Protein AF-A0A846JC30-F1 (afdb_monomer_lite)

pLDDT: mean 70.72, std 16.45, range [36.47, 93.38]

Structure (mmCIF, N/CA/C/O backbone):
data_AF-A0A846JC30-F1
#
_entry.id   AF-A0A846JC30-F1
#
loop_
_atom_site.group_PDB
_atom_site.id
_atom_site.type_symbol
_atom_site.label_atom_id
_atom_site.label_alt_id
_atom_site.label_comp_id
_atom_site.label_asym_id
_atom_site.label_entity_id
_atom_site.label_seq_id
_atom_site.pdbx_PDB_ins_code
_atom_site.Cartn_x
_atom_site.Cartn_y
_atom_site.Cartn_z
_atom_site.occupancy
_atom_site.B_iso_or_equiv
_atom_site.auth_seq_id
_atom_site.auth_comp_id
_atom_site.auth_asym_id
_atom_site.auth_atom_id
_atom_site.pdbx_PDB_model_num
ATOM 1 N N . MET A 1 1 ? 14.086 -41.849 -25.564 1.00 36.47 1 MET A N 1
ATOM 2 C CA . MET A 1 1 ? 13.083 -41.004 -24.876 1.00 36.47 1 MET A CA 1
ATOM 3 C C . MET A 1 1 ? 13.774 -40.296 -23.717 1.00 36.47 1 MET A C 1
ATOM 5 O O . MET A 1 1 ? 14.224 -40.998 -22.817 1.00 36.47 1 MET A O 1
ATOM 9 N N . PRO A 1 2 ? 13.951 -38.965 -23.723 1.00 36.56 2 PRO A N 1
ATOM 10 C CA . PRO A 1 2 ? 14.552 -38.287 -22.582 1.00 36.56 2 PRO A CA 1
ATOM 11 C C . PRO A 1 2 ? 13.514 -38.154 -21.461 1.00 36.56 2 PRO A C 1
ATOM 13 O O . PRO A 1 2 ? 12.388 -37.717 -21.689 1.00 36.56 2 PRO A O 1
ATOM 16 N N . LYS A 1 3 ? 13.900 -38.568 -20.249 1.00 39.81 3 LYS A N 1
ATOM 17 C CA . LYS A 1 3 ? 13.125 -38.412 -19.012 1.00 39.81 3 LYS A CA 1
ATOM 18 C C . LYS A 1 3 ? 12.831 -36.929 -18.775 1.00 39.81 3 LYS A C 1
ATOM 20 O O . LYS A 1 3 ? 13.759 -36.128 -18.687 1.00 39.81 3 LYS A O 1
ATOM 25 N N . ALA A 1 4 ? 11.554 -36.583 -18.623 1.00 38.28 4 ALA A N 1
ATOM 26 C CA . ALA A 1 4 ? 11.142 -35.257 -18.189 1.00 38.28 4 ALA A CA 1
ATOM 27 C C . ALA A 1 4 ? 11.713 -34.976 -16.789 1.00 38.28 4 ALA A C 1
ATOM 29 O O . ALA A 1 4 ? 11.304 -35.587 -15.799 1.00 38.28 4 ALA A O 1
ATOM 30 N N . LEU A 1 5 ? 12.670 -34.051 -16.713 1.00 39.88 5 LEU A N 1
ATOM 31 C CA . LEU A 1 5 ? 13.054 -33.387 -15.473 1.00 39.88 5 LEU A CA 1
ATOM 32 C C . LEU A 1 5 ? 11.813 -32.652 -14.959 1.00 39.88 5 LEU A C 1
ATOM 34 O O . LEU A 1 5 ? 11.469 -31.582 -15.457 1.00 39.88 5 LEU A O 1
ATOM 38 N N . ARG A 1 6 ? 11.123 -33.231 -13.969 1.00 42.31 6 ARG A N 1
ATOM 39 C CA . ARG A 1 6 ? 10.161 -32.491 -13.148 1.00 42.31 6 ARG A CA 1
ATOM 40 C C . ARG A 1 6 ? 10.945 -31.403 -12.416 1.00 42.31 6 ARG A C 1
ATOM 42 O O . ARG A 1 6 ? 11.477 -31.635 -11.334 1.00 42.31 6 ARG A O 1
ATOM 49 N N . LYS A 1 7 ? 11.046 -30.222 -13.029 1.00 41.22 7 LYS A N 1
ATOM 50 C CA . LYS A 1 7 ? 11.390 -28.993 -12.319 1.00 41.22 7 LYS A CA 1
ATOM 51 C C . LYS A 1 7 ? 10.302 -28.795 -11.271 1.00 41.22 7 LYS A C 1
ATOM 53 O O . LYS A 1 7 ? 9.182 -28.409 -11.590 1.00 41.22 7 LYS A O 1
ATOM 58 N N . ASN A 1 8 ? 10.627 -29.096 -10.019 1.00 45.69 8 ASN A N 1
ATOM 59 C CA . ASN A 1 8 ? 9.871 -28.617 -8.872 1.00 45.69 8 ASN A CA 1
ATOM 60 C C . ASN A 1 8 ? 10.070 -27.095 -8.790 1.00 45.69 8 ASN A C 1
ATOM 62 O O . ASN A 1 8 ? 10.823 -26.597 -7.957 1.00 45.69 8 ASN A O 1
ATOM 66 N N . ASN A 1 9 ? 9.424 -26.353 -9.690 1.00 44.25 9 ASN A N 1
ATOM 67 C CA . ASN A 1 9 ? 9.330 -24.904 -9.618 1.00 44.25 9 ASN A CA 1
ATOM 68 C C . ASN A 1 9 ? 8.340 -24.564 -8.502 1.00 44.25 9 ASN A C 1
ATOM 70 O O . ASN A 1 9 ? 7.162 -24.312 -8.738 1.00 44.25 9 ASN A O 1
ATOM 74 N N . LYS A 1 10 ? 8.826 -24.563 -7.258 1.00 46.00 10 LYS A N 1
ATOM 75 C CA . LYS A 1 10 ? 8.087 -24.030 -6.103 1.00 46.00 10 LYS A CA 1
ATOM 76 C C . LYS A 1 10 ? 7.571 -22.606 -6.405 1.00 46.00 10 LYS A C 1
ATOM 78 O O . LYS A 1 10 ? 6.431 -22.291 -6.106 1.00 46.00 10 LYS A O 1
ATOM 83 N N . LYS A 1 11 ? 8.363 -21.842 -7.172 1.00 46.59 11 LYS A N 1
ATOM 84 C CA . LYS A 1 11 ? 8.046 -20.510 -7.713 1.00 46.59 11 LYS A CA 1
ATOM 85 C C . LYS A 1 11 ? 6.809 -20.436 -8.625 1.00 46.59 11 LYS A C 1
ATOM 87 O O . LYS A 1 11 ? 6.194 -19.385 -8.661 1.00 46.59 11 LYS A O 1
ATOM 92 N N . GLU A 1 12 ? 6.452 -21.503 -9.348 1.00 43.31 12 GLU A N 1
ATOM 93 C CA . GLU A 1 12 ? 5.244 -21.535 -10.200 1.00 43.31 12 GLU A CA 1
ATOM 94 C C . GLU A 1 12 ? 3.994 -21.976 -9.426 1.00 43.31 12 GLU A C 1
ATOM 96 O O . GLU A 1 12 ? 2.886 -21.576 -9.764 1.00 43.31 12 GLU A O 1
ATOM 101 N N . ARG A 1 13 ? 4.145 -22.797 -8.375 1.00 41.66 13 ARG A N 1
ATOM 102 C CA . ARG A 1 13 ? 3.002 -23.256 -7.563 1.00 41.66 13 ARG A CA 1
ATOM 103 C C . ARG A 1 13 ? 2.454 -22.186 -6.625 1.00 41.66 13 ARG A C 1
ATOM 105 O O . ARG A 1 13 ? 1.264 -22.220 -6.336 1.00 41.66 13 ARG A O 1
ATOM 112 N N . ASP A 1 14 ? 3.289 -21.242 -6.208 1.00 45.38 14 ASP A N 1
ATOM 113 C CA . ASP A 1 14 ? 2.871 -20.131 -5.347 1.00 45.38 14 ASP A CA 1
ATOM 114 C C . ASP A 1 14 ? 2.207 -18.983 -6.144 1.00 45.38 14 ASP A C 1
ATOM 116 O O . ASP A 1 14 ? 1.756 -18.002 -5.551 1.00 45.38 14 ASP A O 1
ATOM 120 N N . GLU A 1 15 ? 2.111 -19.092 -7.482 1.00 48.56 15 GLU A N 1
ATOM 121 C CA . GLU A 1 15 ? 1.666 -17.993 -8.352 1.00 48.56 15 GLU A CA 1
ATOM 122 C C . GLU A 1 15 ? 0.202 -17.592 -8.198 1.00 48.56 15 GLU A C 1
ATOM 124 O O . GLU A 1 15 ? -0.120 -16.436 -8.463 1.00 48.56 15 GLU A O 1
ATOM 129 N N . VAL A 1 16 ? -0.695 -18.485 -7.795 1.00 55.47 16 VAL A N 1
ATOM 130 C CA . VAL A 1 16 ? -2.104 -18.139 -7.582 1.00 55.47 16 VAL A CA 1
ATOM 131 C C . VAL A 1 16 ? -2.718 -19.166 -6.639 1.00 55.47 16 VAL A C 1
ATOM 133 O O . VAL A 1 16 ? -3.217 -20.202 -7.072 1.00 55.47 16 VAL A O 1
ATOM 136 N N . SER A 1 17 ? -2.736 -18.888 -5.342 1.00 54.44 17 SER A N 1
ATOM 137 C CA . SER A 1 17 ? -3.697 -19.542 -4.459 1.00 54.44 17 SER A CA 1
ATOM 138 C C . SER A 1 17 ? -4.440 -18.483 -3.656 1.00 54.44 17 SER A C 1
ATOM 140 O O . SER A 1 17 ? -3.909 -17.417 -3.331 1.00 54.44 17 SER A O 1
ATOM 142 N N . THR A 1 18 ? -5.699 -18.769 -3.333 1.00 55.00 18 THR A N 1
ATOM 143 C CA . THR A 1 18 ? -6.460 -18.036 -2.312 1.00 55.00 18 THR A CA 1
ATOM 144 C C . THR A 1 18 ? -5.685 -17.959 -0.999 1.00 55.00 18 THR A C 1
ATOM 146 O O . THR A 1 18 ? -5.852 -17.000 -0.259 1.00 55.00 18 THR A O 1
ATOM 149 N N . GLU A 1 19 ? -4.798 -18.924 -0.750 1.00 56.91 19 GLU A N 1
ATOM 150 C CA . GLU A 1 19 ? -3.847 -18.953 0.357 1.00 56.91 19 GLU A CA 1
ATOM 151 C C . GLU A 1 19 ? -2.795 -17.844 0.244 1.00 56.91 19 GLU A C 1
ATOM 153 O O . GLU A 1 19 ? -2.610 -17.128 1.212 1.00 56.91 19 GLU A O 1
ATOM 158 N N . SER A 1 20 ? -2.179 -17.601 -0.919 1.00 55.53 20 SER A N 1
ATOM 159 C CA . SER A 1 20 ? -1.243 -16.478 -1.115 1.00 55.53 20 SER A CA 1
ATOM 160 C C . SER A 1 20 ? -1.932 -15.120 -0.926 1.00 55.53 20 SER A C 1
ATOM 162 O O . SER A 1 20 ? -1.384 -14.221 -0.291 1.00 55.53 20 SER A O 1
ATOM 164 N N . VAL A 1 21 ? -3.169 -14.972 -1.420 1.00 56.78 21 VAL A N 1
ATOM 165 C CA . VAL A 1 21 ? -3.980 -13.758 -1.206 1.00 56.78 21 VAL A CA 1
ATOM 166 C C . VAL A 1 21 ? -4.359 -13.607 0.270 1.00 56.78 21 VAL A C 1
ATOM 168 O O . VAL A 1 21 ? -4.212 -12.524 0.827 1.00 56.78 21 VAL A O 1
ATOM 171 N N . ALA A 1 22 ? -4.794 -14.682 0.931 1.00 56.91 22 ALA A N 1
ATOM 172 C CA . ALA A 1 22 ? -5.118 -14.673 2.355 1.00 56.91 22 ALA A CA 1
ATOM 173 C C . ALA A 1 22 ? -3.880 -14.378 3.213 1.00 56.91 22 ALA A C 1
ATOM 175 O O . ALA A 1 22 ? -3.946 -13.531 4.096 1.00 56.91 22 ALA A O 1
ATOM 176 N N . ILE A 1 23 ? -2.734 -14.988 2.901 1.00 57.72 23 ILE A N 1
ATOM 177 C CA . ILE A 1 23 ? -1.445 -14.751 3.554 1.00 57.72 23 ILE A CA 1
ATOM 178 C C . ILE A 1 23 ? -1.082 -13.270 3.458 1.00 57.72 23 ILE A C 1
ATOM 180 O O . ILE A 1 23 ? -0.765 -12.675 4.478 1.00 57.72 23 ILE A O 1
ATOM 184 N N . LEU A 1 24 ? -1.226 -12.630 2.298 1.00 56.06 24 LEU A N 1
ATOM 185 C CA . LEU A 1 24 ? -0.994 -11.188 2.152 1.00 56.06 24 LEU A CA 1
ATOM 186 C C . LEU A 1 24 ? -1.965 -10.316 2.951 1.00 56.06 24 LEU A C 1
ATOM 188 O O . LEU A 1 24 ? -1.547 -9.329 3.551 1.00 56.06 24 LEU A O 1
ATOM 192 N N . VAL A 1 25 ? -3.246 -10.692 2.985 1.00 53.47 25 VAL A N 1
ATOM 193 C CA . VAL A 1 25 ? -4.273 -10.023 3.801 1.00 53.47 25 VAL A CA 1
ATOM 194 C C . VAL A 1 25 ? -4.038 -10.253 5.306 1.00 53.47 25 VAL A C 1
ATOM 196 O O . VAL A 1 25 ? -4.516 -9.467 6.117 1.00 53.47 25 VAL A O 1
ATOM 199 N N . THR A 1 26 ? -3.269 -11.281 5.694 1.00 55.22 26 THR A N 1
ATOM 200 C CA . THR A 1 26 ? -2.916 -11.607 7.098 1.00 55.22 26 THR A CA 1
ATOM 201 C C . THR A 1 26 ? -1.482 -11.249 7.526 1.00 55.22 26 THR A C 1
ATOM 203 O O . THR A 1 26 ? -1.228 -11.118 8.719 1.00 55.22 26 THR A O 1
ATOM 206 N N . LEU A 1 27 ? -0.567 -10.976 6.587 1.00 53.88 27 LEU A N 1
ATOM 207 C CA . LEU A 1 27 ? 0.758 -10.381 6.815 1.00 53.88 27 LEU A CA 1
ATOM 208 C C . LEU A 1 27 ? 0.826 -8.838 6.912 1.00 53.88 27 LEU A C 1
ATOM 210 O O . LEU A 1 27 ? 1.923 -8.322 7.120 1.00 53.88 27 LEU A O 1
ATOM 214 N N . PRO A 1 28 ? -0.252 -8.043 6.804 1.00 52.00 28 PRO A N 1
ATOM 215 C CA . PRO A 1 28 ? -0.195 -6.659 6.363 1.00 52.00 28 PRO A CA 1
ATOM 216 C C . PRO A 1 28 ? 0.249 -5.690 7.464 1.00 52.00 28 PRO A C 1
ATOM 218 O O . PRO A 1 28 ? -0.035 -4.512 7.370 1.00 52.00 28 PRO A O 1
ATOM 221 N N . ASN A 1 29 ? 0.924 -6.119 8.520 1.00 50.25 29 ASN A N 1
ATOM 222 C CA . ASN A 1 29 ? 1.294 -5.214 9.609 1.00 50.25 29 ASN A CA 1
ATOM 223 C C . ASN A 1 29 ? 2.798 -4.991 9.728 1.00 50.25 29 ASN A C 1
ATOM 225 O O . ASN A 1 29 ? 3.239 -4.319 10.659 1.00 50.25 29 ASN A O 1
ATOM 229 N N . THR A 1 30 ? 3.599 -5.521 8.798 1.00 56.69 30 THR A N 1
ATOM 230 C CA . THR A 1 30 ? 5.059 -5.435 8.891 1.00 56.69 30 THR A CA 1
ATOM 231 C C . THR A 1 30 ? 5.697 -4.840 7.643 1.00 56.69 30 THR A C 1
ATOM 233 O O . THR A 1 30 ? 5.265 -5.068 6.512 1.00 56.69 30 THR A O 1
ATOM 236 N N . ILE A 1 31 ? 6.799 -4.121 7.872 1.00 60.31 31 ILE A N 1
ATOM 237 C CA . ILE A 1 31 ? 7.756 -3.662 6.852 1.00 60.31 31 ILE A CA 1
ATOM 23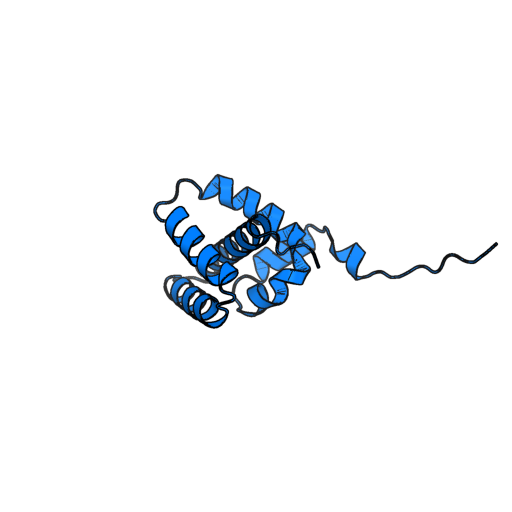8 C C . ILE A 1 31 ? 8.182 -4.810 5.922 1.00 60.31 31 ILE A C 1
ATOM 240 O O . ILE A 1 31 ? 8.460 -4.594 4.741 1.00 60.31 31 ILE A O 1
ATOM 244 N N . ASP A 1 32 ? 8.185 -6.044 6.423 1.00 62.53 32 ASP A N 1
ATOM 245 C CA . ASP A 1 32 ? 8.535 -7.223 5.636 1.00 62.53 32 ASP A CA 1
ATOM 246 C C . ASP A 1 32 ? 7.534 -7.505 4.507 1.00 62.53 32 ASP A C 1
ATOM 248 O O . ASP A 1 32 ? 7.912 -8.088 3.495 1.00 62.53 32 ASP A O 1
ATOM 252 N N . SER A 1 33 ? 6.294 -7.018 4.605 1.00 63.22 33 SER A N 1
ATOM 253 C CA . SER A 1 33 ? 5.302 -7.080 3.517 1.00 63.22 33 SER A CA 1
ATOM 254 C C . SER A 1 33 ? 5.705 -6.214 2.322 1.00 63.22 33 SER A C 1
ATOM 256 O O . SER A 1 33 ? 5.574 -6.637 1.174 1.00 63.22 33 SER A O 1
ATOM 258 N N . ILE A 1 34 ? 6.250 -5.022 2.598 1.00 63.44 34 ILE A N 1
ATOM 259 C CA . ILE A 1 34 ? 6.797 -4.111 1.583 1.00 63.44 34 ILE A CA 1
ATOM 260 C C . ILE A 1 34 ? 8.067 -4.711 0.981 1.00 63.44 34 ILE A C 1
ATOM 262 O O . ILE A 1 34 ? 8.254 -4.684 -0.230 1.00 63.44 34 ILE A O 1
ATOM 266 N N . ARG A 1 35 ? 8.932 -5.316 1.801 1.00 65.12 35 ARG A N 1
ATOM 267 C CA . ARG A 1 35 ? 10.151 -5.978 1.307 1.00 65.12 35 ARG A CA 1
ATOM 268 C C . ARG A 1 35 ? 9.847 -7.200 0.439 1.00 65.12 35 ARG A C 1
ATOM 270 O O . ARG A 1 35 ? 10.506 -7.404 -0.573 1.00 65.12 35 ARG A O 1
ATOM 277 N N . ASN A 1 36 ? 8.833 -7.986 0.801 1.00 64.38 36 ASN A N 1
ATOM 278 C CA . ASN A 1 36 ? 8.383 -9.159 0.044 1.00 64.38 36 ASN A CA 1
ATOM 279 C C . ASN A 1 36 ? 7.448 -8.814 -1.123 1.00 64.38 36 ASN A C 1
ATOM 281 O O . ASN A 1 36 ? 6.920 -9.719 -1.778 1.00 64.38 36 ASN A O 1
ATOM 285 N N . PHE A 1 37 ? 7.252 -7.525 -1.404 1.00 63.34 37 PHE A N 1
ATOM 286 C CA . PHE A 1 37 ? 6.432 -7.043 -2.502 1.00 63.34 37 PHE A CA 1
ATOM 287 C C . PHE A 1 37 ? 6.746 -7.700 -3.868 1.00 63.34 37 PHE A C 1
ATOM 289 O O . PHE A 1 37 ? 5.810 -8.173 -4.522 1.00 63.34 37 PHE A O 1
ATOM 296 N N . PRO A 1 38 ? 8.026 -7.848 -4.278 1.00 60.91 38 PRO A N 1
ATOM 297 C CA . PRO A 1 38 ? 8.379 -8.455 -5.564 1.00 60.91 38 PRO A CA 1
ATOM 298 C C . PRO A 1 38 ? 7.922 -9.911 -5.707 1.00 60.91 38 PRO A C 1
ATOM 300 O O . PRO A 1 38 ? 7.627 -10.368 -6.806 1.00 60.91 38 PRO A O 1
ATOM 303 N N . ASN A 1 39 ? 7.823 -10.643 -4.596 1.00 63.44 39 ASN A N 1
ATOM 304 C CA . ASN A 1 39 ? 7.477 -12.062 -4.618 1.00 63.44 39 ASN A CA 1
ATOM 305 C C . ASN A 1 39 ? 5.977 -12.312 -4.843 1.00 63.44 39 ASN A C 1
ATOM 307 O O . ASN A 1 39 ? 5.605 -13.445 -5.121 1.00 63.44 39 ASN A O 1
ATOM 311 N N . ASN A 1 40 ? 5.117 -11.287 -4.735 1.00 64.31 40 ASN A N 1
ATOM 312 C CA . ASN A 1 40 ? 3.660 -11.470 -4.761 1.00 64.31 40 ASN A CA 1
ATOM 313 C C . ASN A 1 40 ? 2.902 -10.503 -5.694 1.00 64.31 40 ASN A C 1
ATOM 315 O O . ASN A 1 40 ? 1.710 -10.246 -5.512 1.00 64.31 40 ASN A O 1
ATOM 319 N N . ILE A 1 41 ? 3.576 -9.983 -6.721 1.00 63.59 41 ILE A N 1
ATOM 320 C CA . ILE A 1 41 ? 3.066 -8.965 -7.660 1.00 63.59 41 ILE A CA 1
ATOM 321 C C . ILE A 1 41 ? 1.662 -9.293 -8.206 1.00 63.59 41 ILE A C 1
ATOM 323 O O . ILE A 1 41 ? 0.798 -8.420 -8.233 1.00 63.59 41 ILE A O 1
ATOM 327 N N . LYS A 1 42 ? 1.397 -10.551 -8.594 1.00 64.44 42 LYS A N 1
ATOM 328 C CA . LYS A 1 42 ? 0.088 -10.978 -9.131 1.00 64.44 42 LYS A CA 1
ATOM 329 C C . LYS A 1 42 ? -1.047 -10.837 -8.107 1.00 64.44 42 LYS A C 1
ATOM 331 O O . LYS A 1 42 ? -2.116 -10.338 -8.446 1.00 64.44 42 LYS A O 1
ATOM 336 N N . ALA A 1 43 ? -0.824 -11.247 -6.859 1.00 65.62 43 ALA A N 1
ATOM 337 C CA . ALA A 1 43 ? -1.825 -11.157 -5.796 1.00 65.62 43 ALA A CA 1
ATOM 338 C C . ALA A 1 43 ? -2.093 -9.698 -5.380 1.00 65.62 43 ALA A C 1
ATOM 340 O O . ALA A 1 43 ? -3.240 -9.331 -5.118 1.00 65.62 43 ALA A O 1
ATOM 341 N N . TYR A 1 44 ? -1.067 -8.843 -5.417 1.00 67.88 44 TYR A N 1
ATOM 342 C CA . TYR A 1 44 ? -1.241 -7.404 -5.224 1.00 67.88 44 TYR A CA 1
ATOM 343 C C . TYR A 1 44 ? -2.008 -6.729 -6.360 1.00 67.88 44 TYR A C 1
ATOM 345 O O . TYR A 1 44 ? -2.771 -5.814 -6.079 1.00 67.88 44 TYR A O 1
ATOM 353 N N . GLY A 1 45 ? -1.909 -7.217 -7.599 1.00 66.00 45 GLY A N 1
ATOM 354 C CA . GLY A 1 45 ? -2.766 -6.762 -8.701 1.00 66.00 45 GLY A CA 1
ATOM 355 C C . GLY A 1 45 ? -4.254 -7.001 -8.449 1.00 66.00 45 GLY A C 1
ATOM 356 O O . GLY A 1 45 ? -5.076 -6.119 -8.690 1.00 66.00 45 GLY A O 1
ATOM 357 N N . TYR A 1 46 ? -4.620 -8.156 -7.884 1.00 65.56 46 TYR A N 1
ATOM 358 C CA . TYR A 1 46 ? -6.011 -8.419 -7.494 1.00 65.56 46 TYR A CA 1
ATOM 359 C C . TYR A 1 46 ? -6.481 -7.504 -6.356 1.00 65.56 46 TYR A C 1
ATOM 361 O O . TYR A 1 46 ? -7.596 -6.977 -6.407 1.00 65.56 4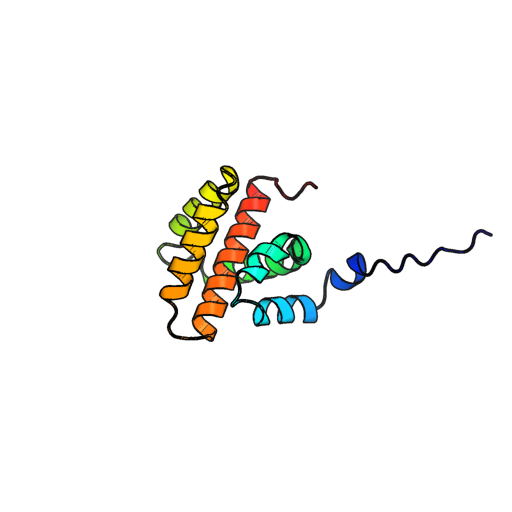6 TYR A O 1
ATOM 369 N N . LEU A 1 47 ? -5.636 -7.287 -5.342 1.00 68.56 47 LEU A N 1
ATOM 370 C CA . LEU A 1 47 ? -5.926 -6.362 -4.242 1.00 68.56 47 LEU A CA 1
ATOM 371 C C . LEU A 1 47 ? -6.037 -4.912 -4.730 1.00 68.56 47 LEU A C 1
ATOM 373 O O . LEU A 1 47 ? -6.944 -4.204 -4.298 1.00 68.56 47 LEU A O 1
ATOM 377 N N . GLU A 1 48 ? -5.191 -4.497 -5.675 1.00 68.12 48 GLU A N 1
ATOM 378 C CA . GLU A 1 48 ? -5.251 -3.187 -6.325 1.00 68.12 48 GLU A CA 1
ATOM 379 C C . GLU A 1 48 ? -6.597 -2.995 -7.024 1.00 68.12 48 GLU A C 1
ATOM 381 O O . GLU A 1 48 ? -7.259 -1.985 -6.793 1.00 68.12 48 GLU A O 1
ATOM 386 N N . CYS A 1 49 ? -7.054 -3.974 -7.815 1.00 64.69 49 CYS A N 1
ATOM 387 C CA . CYS A 1 49 ? -8.360 -3.902 -8.470 1.00 64.69 49 CYS A CA 1
ATOM 388 C C . CYS A 1 49 ? -9.507 -3.749 -7.459 1.00 64.69 49 CYS A C 1
ATOM 390 O O . CYS A 1 49 ? -10.395 -2.920 -7.664 1.00 64.69 49 CYS A O 1
ATOM 392 N N . MET A 1 50 ? -9.486 -4.504 -6.356 1.00 66.06 50 MET A N 1
ATOM 393 C CA . MET A 1 50 ? -10.512 -4.403 -5.312 1.00 66.06 50 MET A CA 1
ATOM 394 C C . MET A 1 50 ? -10.466 -3.050 -4.585 1.00 66.06 50 MET A C 1
ATOM 396 O O . MET A 1 50 ? -11.501 -2.414 -4.390 1.00 66.06 50 MET A O 1
ATOM 400 N N . 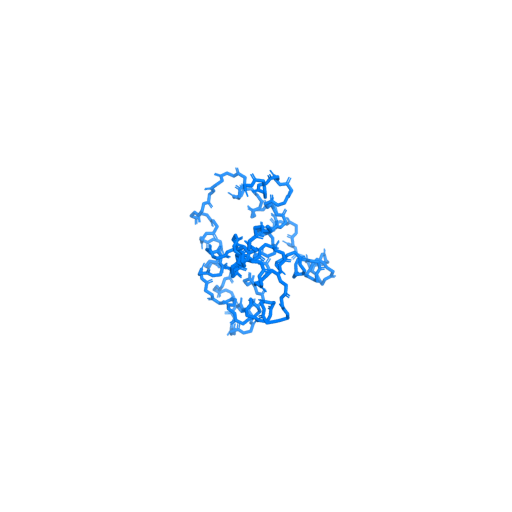LEU A 1 51 ? -9.275 -2.572 -4.220 1.00 68.00 51 LEU A N 1
ATOM 401 C CA . LEU A 1 51 ? -9.106 -1.310 -3.499 1.00 68.00 51 LEU A CA 1
ATOM 402 C C . LEU A 1 51 ? -9.369 -0.091 -4.379 1.00 68.00 51 LEU A C 1
ATOM 404 O O . LEU A 1 51 ? -9.941 0.877 -3.891 1.00 68.00 51 LEU A O 1
ATOM 408 N N . TYR A 1 52 ? -9.034 -0.136 -5.668 1.00 66.44 52 TYR A N 1
ATOM 409 C CA . TYR A 1 52 ? -9.376 0.919 -6.620 1.00 66.44 52 TYR A CA 1
ATOM 410 C C . TYR A 1 52 ? -10.890 1.136 -6.685 1.00 66.44 52 TYR A C 1
ATOM 412 O O . TYR A 1 52 ? -11.359 2.271 -6.600 1.00 66.44 52 TYR A O 1
ATOM 420 N N . VAL A 1 53 ? -11.667 0.051 -6.761 1.00 65.06 53 VAL A N 1
ATOM 421 C CA . VAL A 1 53 ? -13.135 0.127 -6.752 1.00 65.06 53 VAL A CA 1
ATOM 422 C C . VAL A 1 53 ? -13.651 0.718 -5.436 1.00 65.06 53 VAL A C 1
ATOM 424 O O . VAL A 1 53 ? -14.561 1.547 -5.456 1.00 65.06 53 VAL A O 1
ATOM 427 N N . CYS A 1 54 ? -13.050 0.349 -4.303 1.00 64.75 54 CYS A N 1
ATOM 428 C CA . CYS A 1 54 ? -13.480 0.815 -2.985 1.00 64.75 54 CYS A CA 1
ATOM 429 C C . CYS A 1 54 ? -13.052 2.256 -2.650 1.00 64.75 54 CYS A C 1
ATOM 431 O O . CYS A 1 54 ? -13.771 2.944 -1.930 1.00 64.75 54 CYS A O 1
ATOM 433 N N . LEU A 1 55 ? -11.894 2.718 -3.135 1.00 68.75 55 LEU A N 1
ATOM 434 C CA . LEU A 1 55 ? -11.208 3.903 -2.596 1.00 68.75 55 LEU A CA 1
ATOM 435 C C . LEU A 1 55 ? -10.949 5.018 -3.606 1.00 68.75 55 LEU A C 1
ATOM 437 O O . LEU A 1 55 ? -10.554 6.099 -3.185 1.00 68.75 55 LEU A O 1
ATOM 441 N N . LYS A 1 56 ? -11.238 4.843 -4.903 1.00 67.56 56 LYS A N 1
ATOM 442 C CA . LYS A 1 56 ? -11.109 5.935 -5.894 1.00 67.56 56 LYS A CA 1
ATOM 443 C C . LYS A 1 56 ? -11.898 7.199 -5.512 1.00 67.56 56 LYS A C 1
ATOM 445 O O . LYS A 1 56 ? -11.590 8.290 -5.973 1.00 67.56 56 LYS A O 1
ATOM 450 N N . LYS A 1 57 ? -12.943 7.055 -4.692 1.00 69.88 57 LYS A N 1
ATOM 451 C CA . LYS A 1 57 ? -13.774 8.168 -4.208 1.00 69.88 57 LYS A CA 1
ATOM 452 C C . LYS A 1 57 ? -13.335 8.726 -2.850 1.00 69.88 57 LYS A C 1
ATOM 454 O O . LYS A 1 57 ? -13.973 9.652 -2.364 1.00 69.88 57 LYS A O 1
ATOM 459 N N . ALA A 1 58 ? -12.313 8.148 -2.221 1.00 73.19 58 ALA A N 1
ATOM 460 C CA . ALA A 1 58 ? -11.799 8.642 -0.955 1.00 73.19 58 ALA A CA 1
ATOM 461 C C . ALA A 1 58 ? -11.003 9.931 -1.188 1.00 73.19 58 ALA A C 1
ATOM 463 O O . ALA A 1 58 ? -10.131 9.994 -2.058 1.00 73.19 58 ALA A O 1
ATOM 464 N N . GLU A 1 59 ? -11.310 10.955 -0.401 1.00 76.69 59 GLU A N 1
ATOM 465 C CA . GLU A 1 59 ? -10.571 12.213 -0.401 1.00 76.69 59 GLU A CA 1
ATOM 466 C C . GLU A 1 59 ? -9.091 11.957 -0.061 1.00 76.69 59 GLU A C 1
ATOM 468 O O . GLU A 1 59 ? -8.774 11.152 0.816 1.00 76.69 59 GLU A O 1
ATOM 473 N N . GLY A 1 60 ? -8.177 12.582 -0.809 1.00 82.62 60 GLY A N 1
ATOM 474 C CA . GLY A 1 60 ? -6.729 12.411 -0.635 1.00 82.62 60 GLY A CA 1
ATOM 475 C C . GLY A 1 60 ? -6.117 11.147 -1.262 1.00 82.62 60 GLY A C 1
ATOM 476 O O . GLY A 1 60 ? -4.898 10.993 -1.209 1.00 82.62 60 GLY A O 1
ATOM 477 N N . TYR A 1 61 ? -6.904 10.255 -1.891 1.00 84.31 61 TYR A N 1
ATOM 478 C CA . TYR A 1 61 ? -6.364 9.071 -2.587 1.00 84.31 61 TYR A CA 1
ATOM 479 C C . TYR A 1 61 ? -5.325 9.449 -3.655 1.00 84.31 61 TYR A C 1
ATOM 481 O O . TYR A 1 61 ? -4.237 8.878 -3.680 1.00 84.31 61 TYR A O 1
ATOM 489 N N . GLU A 1 62 ? -5.658 10.402 -4.530 1.00 86.25 62 GLU A N 1
ATOM 490 C CA . GLU A 1 62 ? -4.794 10.787 -5.655 1.00 86.25 62 GLU A CA 1
ATOM 491 C C . GLU A 1 62 ? -3.502 11.470 -5.182 1.00 86.25 62 GLU A C 1
ATOM 493 O O . GLU A 1 62 ? -2.441 11.210 -5.741 1.00 86.25 62 GLU A O 1
ATOM 498 N N . GLU A 1 63 ? -3.564 12.276 -4.117 1.00 90.12 63 GLU A N 1
ATOM 499 C CA . GLU A 1 63 ? -2.382 12.911 -3.517 1.00 90.12 63 GLU A CA 1
ATOM 500 C C . GLU A 1 63 ? -1.436 11.861 -2.926 1.00 90.12 63 GLU A C 1
ATOM 502 O O . GLU A 1 63 ? -0.259 11.816 -3.279 1.00 90.12 63 GLU A O 1
ATOM 507 N N . MET A 1 64 ? -1.964 10.936 -2.115 1.00 88.94 64 MET A N 1
ATOM 508 C CA . MET A 1 64 ? -1.170 9.830 -1.570 1.00 88.94 64 MET A CA 1
ATOM 509 C C . MET A 1 64 ? -0.582 8.946 -2.674 1.00 88.94 64 MET A C 1
ATOM 511 O O . MET A 1 64 ? 0.571 8.521 -2.582 1.00 88.94 64 MET A O 1
ATOM 515 N N . TYR A 1 65 ? -1.356 8.671 -3.729 1.00 89.94 65 TYR A N 1
ATOM 516 C CA . TYR A 1 65 ? -0.870 7.907 -4.872 1.00 89.94 65 TYR A CA 1
ATOM 517 C C . TYR A 1 65 ? 0.283 8.628 -5.580 1.00 89.94 65 TYR A C 1
ATOM 519 O O . TYR A 1 65 ? 1.307 8.007 -5.870 1.00 89.94 65 TYR A O 1
ATOM 527 N N . HIS A 1 66 ? 0.130 9.928 -5.834 1.00 91.38 66 HIS A N 1
ATOM 528 C CA . HIS A 1 66 ? 1.145 10.756 -6.473 1.00 91.38 66 HIS A CA 1
ATOM 529 C C . HIS A 1 66 ? 2.448 10.782 -5.664 1.00 91.38 66 HIS A C 1
ATOM 531 O O . HIS A 1 66 ? 3.520 10.552 -6.229 1.00 91.38 66 HIS A O 1
ATOM 537 N N . ASP A 1 67 ? 2.362 10.979 -4.348 1.00 93.12 67 ASP A N 1
ATOM 538 C CA . ASP A 1 67 ? 3.525 10.991 -3.460 1.00 93.12 67 ASP A CA 1
ATOM 539 C C . ASP A 1 67 ? 4.270 9.654 -3.492 1.00 93.12 67 ASP A C 1
ATOM 541 O O . ASP A 1 67 ? 5.483 9.618 -3.710 1.00 93.12 67 ASP A O 1
ATOM 545 N N . ILE A 1 68 ? 3.550 8.534 -3.356 1.00 91.12 68 ILE A N 1
ATOM 546 C CA . ILE A 1 68 ? 4.150 7.195 -3.425 1.00 91.12 68 ILE A CA 1
ATOM 547 C C . ILE A 1 68 ? 4.783 6.955 -4.797 1.00 91.12 68 ILE A C 1
ATOM 549 O O . ILE A 1 68 ? 5.902 6.449 -4.876 1.00 91.12 68 ILE A O 1
ATOM 553 N N . LYS A 1 69 ? 4.100 7.314 -5.890 1.00 91.31 69 LYS A N 1
ATOM 554 C CA . LYS A 1 69 ? 4.633 7.155 -7.248 1.00 91.31 69 LYS A CA 1
ATOM 555 C C . LYS A 1 69 ? 5.908 7.969 -7.454 1.00 91.31 69 LYS A C 1
ATOM 557 O O . LYS A 1 69 ? 6.856 7.450 -8.038 1.00 91.31 69 LYS A O 1
ATOM 562 N N . SER A 1 70 ? 5.947 9.201 -6.949 1.00 93.38 70 SER A N 1
ATOM 563 C CA . SER A 1 70 ? 7.133 10.058 -6.983 1.00 93.38 70 SER A CA 1
ATOM 564 C C . SER A 1 70 ? 8.302 9.430 -6.218 1.00 93.38 70 SER A C 1
ATOM 566 O O . SER A 1 70 ? 9.406 9.335 -6.753 1.00 93.38 70 SER A O 1
ATOM 568 N N . MET A 1 71 ? 8.068 8.911 -5.007 1.00 92.38 71 MET A N 1
ATOM 569 C CA . MET A 1 71 ? 9.116 8.226 -4.238 1.00 92.38 71 MET A CA 1
ATOM 570 C C . MET A 1 71 ? 9.634 6.971 -4.959 1.00 92.38 71 MET A C 1
ATOM 572 O O . MET A 1 71 ? 10.843 6.758 -5.021 1.00 92.38 71 MET A O 1
ATOM 576 N N . VAL A 1 72 ? 8.747 6.166 -5.561 1.00 87.25 72 VAL A N 1
ATOM 577 C CA . VAL A 1 72 ? 9.144 4.991 -6.361 1.00 87.25 72 VAL A CA 1
ATOM 578 C C . VAL A 1 72 ? 9.972 5.403 -7.580 1.00 87.25 72 VAL A C 1
ATOM 580 O O . VAL A 1 72 ? 11.022 4.814 -7.821 1.00 87.25 72 VAL A O 1
ATOM 583 N N . ALA A 1 73 ? 9.545 6.426 -8.325 1.00 87.25 73 ALA A N 1
ATOM 584 C CA . ALA A 1 73 ? 10.264 6.912 -9.505 1.00 87.25 73 ALA A CA 1
ATOM 585 C C . ALA A 1 73 ? 11.681 7.411 -9.170 1.00 87.25 73 ALA A C 1
ATOM 587 O O . ALA A 1 73 ? 12.598 7.240 -9.970 1.00 87.25 73 ALA A O 1
ATOM 588 N N . ASN A 1 74 ? 11.863 7.977 -7.975 1.00 90.50 74 ASN A N 1
ATOM 589 C CA . ASN A 1 74 ? 13.151 8.461 -7.477 1.00 90.50 74 ASN A CA 1
ATOM 590 C C . ASN A 1 74 ? 13.958 7.401 -6.706 1.00 90.50 74 ASN A C 1
ATOM 592 O O . ASN A 1 74 ? 15.033 7.710 -6.197 1.00 90.50 74 ASN A O 1
ATOM 596 N N . ASN A 1 75 ? 13.460 6.161 -6.609 1.00 84.31 75 ASN A N 1
ATOM 597 C CA . ASN A 1 75 ? 14.054 5.087 -5.809 1.00 84.31 75 ASN A CA 1
ATOM 598 C C . ASN A 1 75 ? 14.288 5.476 -4.326 1.00 84.31 75 ASN A C 1
ATOM 600 O O . ASN A 1 75 ? 15.235 5.019 -3.681 1.00 84.31 75 ASN A O 1
ATOM 604 N N . ASP A 1 76 ? 13.416 6.326 -3.776 1.00 87.38 76 ASP A N 1
ATOM 605 C CA . ASP A 1 76 ? 13.497 6.856 -2.412 1.00 87.38 76 ASP A CA 1
ATOM 606 C C . ASP A 1 76 ? 12.901 5.872 -1.390 1.00 87.38 76 ASP A C 1
ATOM 608 O O . ASP A 1 76 ? 11.768 5.989 -0.912 1.00 87.38 76 ASP A O 1
ATOM 612 N N . SER A 1 77 ? 13.684 4.842 -1.072 1.00 81.19 77 SER A N 1
ATOM 613 C CA . SER A 1 77 ? 13.276 3.800 -0.123 1.00 81.19 77 SER A CA 1
ATOM 614 C C . SER A 1 77 ? 13.126 4.297 1.324 1.00 81.19 77 SER A C 1
ATOM 616 O O . SER A 1 77 ? 12.305 3.762 2.076 1.00 81.19 77 SER A O 1
ATOM 618 N N . GLU A 1 78 ? 13.877 5.327 1.724 1.00 83.44 78 GLU A N 1
ATOM 619 C CA . GLU A 1 78 ? 13.817 5.904 3.070 1.00 83.44 78 GLU A CA 1
ATOM 620 C C . GLU A 1 78 ? 12.568 6.778 3.243 1.00 83.44 78 GLU A C 1
ATOM 622 O O . GLU A 1 78 ? 11.874 6.673 4.265 1.00 83.44 78 GLU A O 1
ATOM 627 N N . GLY A 1 79 ? 12.216 7.557 2.216 1.00 87.12 79 GLY A N 1
ATOM 628 C CA . GLY A 1 79 ? 10.960 8.294 2.135 1.00 87.12 79 GLY A CA 1
ATOM 629 C C . GLY A 1 79 ? 9.749 7.369 2.225 1.00 87.12 79 GLY A C 1
ATOM 630 O O . GLY A 1 79 ? 8.881 7.578 3.076 1.00 87.12 79 GLY A O 1
ATOM 631 N N . LEU A 1 80 ? 9.738 6.271 1.457 1.00 85.38 80 LEU A N 1
ATOM 632 C CA . LEU A 1 80 ? 8.677 5.253 1.521 1.00 85.38 80 LEU A CA 1
ATOM 633 C C . LEU A 1 80 ? 8.542 4.634 2.918 1.00 85.38 80 LEU A C 1
ATOM 635 O O . LEU A 1 80 ? 7.428 4.427 3.406 1.00 85.38 80 LEU A O 1
ATOM 639 N N . MET A 1 81 ? 9.664 4.361 3.588 1.00 86.12 81 MET A N 1
ATOM 640 C CA . MET A 1 81 ? 9.667 3.819 4.948 1.00 86.12 81 MET A CA 1
ATOM 641 C C . MET A 1 81 ? 9.105 4.817 5.965 1.00 86.12 81 MET A C 1
ATOM 643 O O . MET A 1 81 ? 8.334 4.450 6.855 1.00 86.12 81 MET A O 1
ATOM 647 N N . THR A 1 82 ? 9.496 6.083 5.843 1.00 89.62 82 THR A N 1
ATOM 648 C CA . THR A 1 82 ? 9.032 7.166 6.715 1.00 89.62 82 THR A CA 1
ATOM 649 C C . THR A 1 82 ? 7.541 7.413 6.522 1.00 89.62 82 THR A C 1
ATOM 651 O O . THR A 1 82 ? 6.797 7.487 7.503 1.00 89.62 82 THR A O 1
ATOM 654 N N . PHE A 1 83 ? 7.086 7.453 5.268 1.00 90.00 83 PHE A N 1
ATOM 655 C CA . PHE A 1 83 ? 5.676 7.543 4.910 1.00 90.00 83 PHE A CA 1
ATOM 656 C C . PHE A 1 83 ? 4.879 6.376 5.499 1.00 90.00 83 PHE A C 1
ATOM 658 O O . PHE A 1 83 ? 3.892 6.602 6.196 1.00 90.00 83 PHE A O 1
ATOM 665 N N . HIS A 1 84 ? 5.336 5.134 5.308 1.00 89.06 84 HIS A N 1
ATOM 666 C CA . HIS A 1 84 ? 4.679 3.947 5.862 1.00 89.06 84 HIS A CA 1
ATOM 667 C C . HIS A 1 84 ? 4.515 4.033 7.379 1.00 89.06 84 HIS A C 1
ATOM 669 O O . HIS A 1 84 ? 3.397 3.922 7.879 1.00 89.06 84 HIS A O 1
ATOM 675 N N . LYS A 1 85 ? 5.600 4.307 8.114 1.00 88.56 85 LYS A N 1
ATOM 676 C CA . LYS A 1 85 ? 5.566 4.448 9.579 1.00 88.56 85 LYS A CA 1
ATOM 677 C C . LYS A 1 85 ? 4.598 5.539 10.028 1.00 88.56 85 LYS A C 1
ATOM 679 O O . LYS A 1 85 ? 3.866 5.339 10.997 1.00 88.56 85 LYS A O 1
ATOM 684 N N . LYS A 1 86 ? 4.582 6.675 9.324 1.00 91.00 86 LYS A N 1
ATOM 685 C CA . LYS A 1 86 ? 3.655 7.779 9.591 1.00 91.00 86 LYS A CA 1
ATOM 686 C C . LYS A 1 86 ? 2.207 7.349 9.371 1.00 91.00 86 LYS A C 1
ATOM 688 O O . LYS A 1 86 ? 1.374 7.604 10.226 1.00 91.00 86 LYS A O 1
ATOM 693 N N . MET A 1 87 ? 1.907 6.648 8.281 1.00 88.31 87 MET A N 1
ATOM 694 C CA . MET A 1 87 ? 0.555 6.151 8.032 1.00 88.31 87 MET A CA 1
ATOM 695 C C . MET A 1 87 ? 0.126 5.128 9.087 1.00 88.31 87 MET A C 1
ATOM 697 O O . MET A 1 87 ? -0.959 5.244 9.649 1.00 88.31 87 MET A O 1
ATOM 701 N N . MET A 1 88 ? 1.003 4.183 9.439 1.00 87.38 88 MET A N 1
ATOM 702 C CA . MET A 1 88 ? 0.724 3.180 10.472 1.00 87.38 88 MET A CA 1
ATOM 703 C C . MET A 1 88 ? 0.461 3.784 11.858 1.00 87.38 88 MET A C 1
ATOM 705 O O . MET A 1 88 ? -0.244 3.165 12.658 1.00 87.38 88 MET A O 1
ATOM 709 N N . SER A 1 89 ? 1.015 4.963 12.166 1.00 89.50 89 SER A N 1
ATOM 710 C CA . SER A 1 89 ? 0.812 5.619 13.464 1.00 89.50 89 SER A CA 1
ATOM 711 C C . SER A 1 89 ? -0.588 6.220 13.626 1.00 89.50 89 SER A C 1
ATOM 713 O O . SER A 1 89 ? -1.046 6.375 14.757 1.00 89.50 89 SER A O 1
ATOM 715 N N . TYR A 1 90 ? -1.295 6.500 12.525 1.00 87.62 90 TYR A N 1
ATOM 716 C CA . TYR A 1 90 ? -2.683 6.971 12.560 1.00 87.62 90 TYR A CA 1
ATOM 717 C C . TYR A 1 90 ? -3.690 5.857 12.855 1.00 87.62 90 TYR A C 1
ATOM 719 O O . TYR A 1 90 ? -4.781 6.133 13.355 1.00 87.62 90 TYR A O 1
ATOM 727 N N . ALA A 1 91 ? -3.334 4.608 12.561 1.00 88.44 91 ALA A N 1
ATOM 728 C CA . ALA A 1 91 ? -4.191 3.465 12.822 1.00 88.44 91 ALA A CA 1
ATOM 729 C C . ALA A 1 91 ? -4.247 3.135 14.323 1.00 88.44 91 ALA A C 1
ATOM 731 O O . ALA A 1 91 ? -3.228 2.898 14.980 1.00 88.44 91 ALA A O 1
ATOM 732 N N . LYS A 1 92 ? -5.469 3.058 14.851 1.00 91.12 92 LYS A N 1
ATOM 733 C CA . LYS A 1 92 ? -5.789 2.789 16.261 1.00 91.12 92 LYS A CA 1
ATOM 734 C C . LYS A 1 92 ? -5.967 1.305 16.561 1.00 91.12 92 LYS A C 1
ATOM 736 O O . LYS A 1 92 ? -6.001 0.915 17.724 1.00 91.12 92 LYS A O 1
ATOM 741 N N . SER A 1 93 ? -6.095 0.477 15.528 1.00 86.38 93 SER A N 1
ATOM 742 C CA . SER A 1 93 ? -6.274 -0.966 15.663 1.00 86.38 93 SER A CA 1
ATOM 743 C C . SER A 1 93 ? -5.421 -1.743 14.669 1.00 86.38 93 SER A C 1
ATOM 745 O O . SER A 1 93 ? -4.983 -1.226 13.641 1.00 86.38 93 SER A O 1
ATOM 747 N N . GLU A 1 94 ? -5.220 -3.026 14.958 1.00 81.38 94 GLU A N 1
ATOM 748 C CA . GLU A 1 94 ? -4.548 -3.954 14.049 1.00 81.38 94 GLU A CA 1
ATOM 7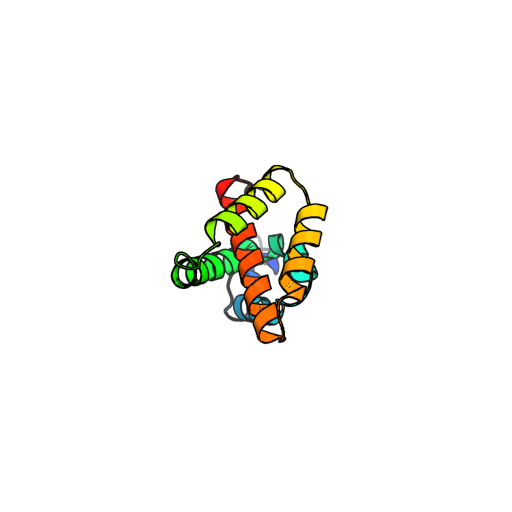49 C C . GLU A 1 94 ? -5.276 -4.072 12.702 1.00 81.38 94 GLU A C 1
ATOM 751 O O . GLU A 1 94 ? -4.647 -4.123 11.645 1.00 81.38 94 GLU A O 1
ATOM 756 N N . ARG A 1 95 ? -6.614 -4.030 12.727 1.00 77.31 95 ARG A N 1
ATOM 757 C CA . ARG A 1 95 ? -7.450 -4.048 11.523 1.00 77.31 95 ARG A CA 1
ATOM 758 C C . ARG A 1 95 ? -7.260 -2.794 10.666 1.00 77.31 95 ARG A C 1
ATOM 760 O O . ARG A 1 95 ? -7.221 -2.894 9.444 1.00 77.31 95 ARG A O 1
ATOM 767 N N . GLU A 1 96 ? -7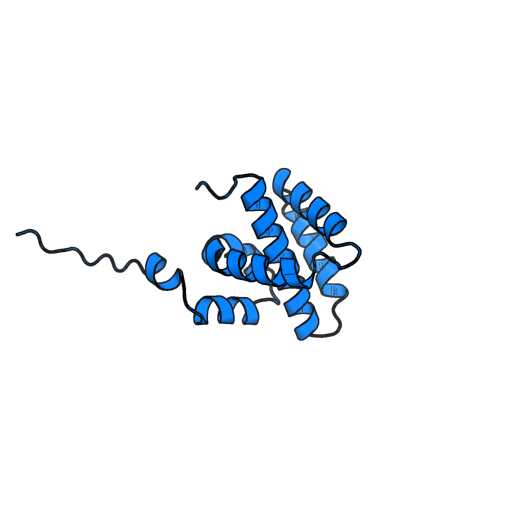.126 -1.624 11.287 1.00 80.44 96 GLU A N 1
ATOM 768 C CA . GLU A 1 96 ? -6.839 -0.376 10.568 1.00 80.44 96 GLU A CA 1
ATOM 769 C C . GLU A 1 96 ? -5.426 -0.376 9.976 1.00 80.44 96 GLU A C 1
ATOM 771 O O . GLU A 1 96 ? -5.264 -0.014 8.812 1.00 80.44 96 GLU A O 1
ATOM 776 N N . ARG A 1 97 ? -4.419 -0.855 10.722 1.00 82.56 97 ARG A N 1
ATOM 777 C CA . ARG A 1 97 ? -3.041 -1.012 10.213 1.00 82.56 97 ARG A CA 1
ATOM 778 C C . ARG A 1 97 ? -2.998 -1.933 9.000 1.00 82.56 97 ARG A C 1
ATOM 780 O O . ARG A 1 97 ? -2.417 -1.579 7.979 1.00 82.56 97 ARG A O 1
ATOM 787 N N . THR A 1 98 ? -3.718 -3.046 9.091 1.00 79.75 98 THR A N 1
ATOM 788 C CA . THR A 1 98 ? -3.876 -4.032 8.022 1.00 79.75 98 THR A CA 1
ATOM 789 C C . THR A 1 98 ? -4.430 -3.382 6.759 1.00 79.75 98 THR A C 1
ATOM 791 O O . THR A 1 98 ? -3.857 -3.517 5.675 1.00 79.75 98 THR A O 1
ATOM 794 N N . ALA A 1 99 ? -5.530 -2.638 6.892 1.00 78.00 99 ALA A N 1
ATOM 795 C CA . ALA A 1 99 ? -6.156 -1.950 5.771 1.00 78.00 99 ALA A CA 1
ATOM 796 C C . ALA A 1 99 ? -5.226 -0.885 5.165 1.00 78.00 99 ALA A C 1
ATOM 798 O O . ALA A 1 99 ? -5.043 -0.857 3.948 1.00 78.00 99 ALA A O 1
ATOM 799 N N . MET A 1 100 ? -4.588 -0.059 6.001 1.00 83.56 100 MET A N 1
ATOM 800 C CA . MET A 1 100 ? -3.656 0.978 5.551 1.00 83.56 100 MET A CA 1
ATOM 801 C C . MET A 1 100 ? -2.438 0.399 4.830 1.00 83.56 100 MET A C 1
ATOM 803 O O . MET A 1 100 ? -2.037 0.908 3.790 1.00 83.56 100 MET A O 1
ATOM 807 N N . ASN A 1 101 ? -1.841 -0.671 5.342 1.00 82.88 101 ASN A N 1
ATOM 808 C CA . ASN A 1 101 ? -0.660 -1.256 4.720 1.00 82.88 101 ASN A CA 1
ATOM 809 C C . ASN A 1 101 ? -1.009 -1.934 3.396 1.00 82.88 101 ASN A C 1
ATOM 811 O O . ASN A 1 101 ? -0.295 -1.765 2.412 1.00 82.88 101 ASN A O 1
ATOM 815 N N . THR A 1 102 ? -2.142 -2.643 3.349 1.00 78.25 102 THR A N 1
ATOM 816 C CA . THR A 1 102 ? -2.656 -3.230 2.104 1.00 78.25 102 THR A CA 1
ATOM 817 C C . THR A 1 102 ? -2.862 -2.140 1.053 1.00 78.25 102 THR A C 1
ATOM 819 O O . THR A 1 102 ? -2.470 -2.304 -0.101 1.00 78.25 102 THR A O 1
ATOM 822 N N . PHE A 1 103 ? -3.408 -0.994 1.463 1.00 82.50 103 PHE A N 1
ATOM 823 C CA . PHE A 1 103 ? -3.598 0.164 0.598 1.00 82.50 103 PHE A CA 1
ATOM 824 C C . PHE A 1 103 ? -2.282 0.727 0.047 1.00 82.50 103 PHE A C 1
ATOM 826 O O . PHE A 1 103 ? -2.144 0.874 -1.168 1.00 82.50 103 PHE A O 1
ATOM 833 N N . ILE A 1 104 ? -1.293 0.960 0.914 1.00 84.88 104 ILE A N 1
ATOM 834 C CA . ILE A 1 104 ? 0.041 1.441 0.519 1.00 84.88 104 ILE A CA 1
ATOM 835 C C . ILE A 1 104 ? 0.701 0.469 -0.462 1.00 84.88 104 ILE A C 1
ATOM 837 O O . ILE A 1 104 ? 1.248 0.887 -1.480 1.00 84.88 104 ILE A O 1
ATOM 841 N N . ILE A 1 105 ? 0.617 -0.836 -0.199 1.00 80.81 105 ILE A N 1
ATOM 842 C CA . ILE A 1 105 ? 1.198 -1.849 -1.079 1.00 80.81 105 ILE A CA 1
ATOM 843 C C . ILE A 1 105 ? 0.519 -1.866 -2.457 1.00 80.81 105 ILE A C 1
ATOM 845 O O . ILE A 1 105 ? 1.190 -2.014 -3.478 1.00 80.81 105 ILE A O 1
ATOM 849 N N . CYS A 1 106 ? -0.795 -1.666 -2.521 1.00 80.00 106 CYS A N 1
ATOM 850 C CA . CYS A 1 106 ? -1.493 -1.574 -3.801 1.00 80.00 106 CYS A CA 1
ATOM 851 C C . CYS A 1 106 ? -1.089 -0.323 -4.588 1.00 80.00 106 CYS A C 1
ATOM 853 O O . CYS A 1 106 ? -0.906 -0.397 -5.801 1.00 80.00 106 CYS A O 1
ATOM 855 N N . MET A 1 107 ? -0.878 0.808 -3.911 1.00 85.38 107 MET A N 1
ATOM 856 C CA . MET A 1 107 ? -0.323 2.006 -4.545 1.00 85.38 107 MET A CA 1
ATOM 857 C C . MET A 1 107 ? 1.097 1.759 -5.066 1.00 85.38 107 MET A C 1
ATOM 859 O O . MET A 1 107 ? 1.386 2.111 -6.205 1.00 85.38 107 MET A O 1
ATOM 863 N N . LEU A 1 108 ? 1.955 1.081 -4.295 1.00 83.88 108 LEU A N 1
ATOM 864 C CA . LEU A 1 108 ? 3.280 0.649 -4.758 1.00 83.88 108 LEU A CA 1
ATOM 865 C C . LEU A 1 108 ? 3.185 -0.258 -5.991 1.00 83.88 108 LEU A C 1
ATOM 867 O O . LEU A 1 108 ? 3.993 -0.127 -6.912 1.00 83.88 108 LEU A O 1
ATOM 871 N N . HIS A 1 109 ? 2.199 -1.157 -6.036 1.00 80.69 109 HIS A N 1
ATOM 872 C CA . HIS A 1 109 ? 1.976 -2.026 -7.188 1.00 80.69 109 HIS A CA 1
ATOM 873 C C . HIS A 1 109 ? 1.626 -1.249 -8.447 1.00 80.69 109 HIS A C 1
ATOM 875 O O . HIS A 1 109 ? 2.298 -1.380 -9.474 1.00 80.69 109 HIS A O 1
ATOM 881 N N . LYS A 1 110 ? 0.627 -0.379 -8.335 1.00 83.81 110 LYS A N 1
ATOM 882 C CA . LYS A 1 110 ? 0.191 0.482 -9.425 1.00 83.81 110 LYS A CA 1
ATOM 883 C C . LYS A 1 110 ? 1.323 1.382 -9.927 1.00 83.81 110 LYS A C 1
ATOM 885 O O . LYS A 1 110 ? 1.566 1.437 -11.131 1.00 83.81 110 LYS A O 1
ATOM 890 N N . SER A 1 111 ? 2.078 2.004 -9.019 1.00 85.62 111 SER A N 1
ATOM 891 C CA . SER A 1 111 ? 3.225 2.854 -9.359 1.00 85.62 111 SER A CA 1
ATOM 892 C C . SER A 1 111 ? 4.293 2.091 -10.139 1.00 85.62 111 SER A C 1
ATOM 894 O O . SER A 1 111 ? 4.703 2.537 -11.207 1.00 85.62 111 SER A O 1
ATOM 896 N N . ASN A 1 112 ? 4.706 0.913 -9.660 1.00 82.31 112 ASN A N 1
ATOM 897 C CA . ASN A 1 112 ? 5.682 0.071 -10.358 1.00 82.31 112 ASN A CA 1
ATOM 898 C C . ASN A 1 112 ? 5.192 -0.353 -11.752 1.00 82.31 112 ASN A C 1
ATOM 900 O O . ASN A 1 112 ? 5.975 -0.357 -12.702 1.00 82.31 112 ASN A O 1
ATOM 904 N N . LYS A 1 113 ? 3.897 -0.668 -11.894 1.00 82.06 113 LYS A N 1
ATOM 905 C CA . LYS A 1 113 ? 3.281 -1.008 -13.184 1.00 82.06 113 LYS A CA 1
ATOM 906 C C . LYS A 1 113 ? 3.331 0.161 -14.161 1.00 82.06 113 LYS A C 1
ATOM 908 O O . LYS A 1 113 ? 3.774 -0.014 -15.291 1.00 82.06 113 LYS A O 1
ATOM 913 N N . GLU A 1 114 ? 2.884 1.339 -13.732 1.00 85.25 114 GLU A N 1
ATOM 914 C CA . GLU A 1 114 ? 2.833 2.541 -14.572 1.00 85.25 114 GLU A CA 1
ATOM 915 C C . GLU A 1 114 ? 4.224 3.069 -14.938 1.00 85.25 114 GLU A C 1
ATOM 917 O O . GLU A 1 114 ? 4.385 3.680 -15.991 1.00 85.25 114 GLU A O 1
ATOM 922 N N . LEU A 1 115 ? 5.226 2.819 -14.094 1.00 83.56 115 LEU A N 1
ATOM 923 C CA . LEU A 1 115 ? 6.627 3.148 -14.362 1.00 83.56 115 LEU A CA 1
ATOM 924 C C . LEU A 1 115 ? 7.354 2.069 -15.188 1.00 83.56 115 LEU A C 1
ATOM 926 O O . LEU A 1 115 ? 8.520 2.248 -15.525 1.00 83.56 115 LEU A O 1
ATOM 930 N N . GLY A 1 116 ? 6.695 0.952 -15.523 1.00 80.62 116 GLY A N 1
ATOM 931 C CA . GLY A 1 116 ? 7.290 -0.128 -16.319 1.00 80.62 116 GLY A CA 1
ATOM 932 C C . GLY A 1 116 ? 8.349 -0.957 -15.580 1.00 80.62 116 GLY A C 1
ATOM 933 O O . GLY A 1 116 ? 9.150 -1.634 -16.221 1.00 80.62 116 GLY A O 1
ATOM 934 N N . LEU A 1 117 ? 8.349 -0.937 -14.244 1.00 75.25 117 LEU A N 1
ATOM 935 C CA . LEU A 1 117 ? 9.379 -1.559 -13.398 1.00 75.25 117 LEU A CA 1
ATOM 936 C C . LEU A 1 117 ? 9.195 -3.075 -13.200 1.00 75.25 117 LEU A C 1
ATOM 938 O O . LEU A 1 117 ? 10.027 -3.715 -12.565 1.00 75.25 117 LEU A O 1
ATOM 942 N N . TYR A 1 118 ? 8.133 -3.674 -13.754 1.00 65.12 118 TYR A N 1
ATOM 943 C CA . TYR A 1 118 ? 7.888 -5.124 -13.693 1.00 65.12 118 TYR A CA 1
ATOM 944 C C . TYR A 1 118 ? 8.647 -5.963 -14.723 1.00 65.12 118 TYR A C 1
ATOM 946 O O . TYR A 1 118 ? 8.482 -7.181 -14.749 1.00 65.12 118 TYR A O 1
ATOM 954 N N . ASN A 1 119 ? 9.496 -5.341 -15.537 1.00 46.03 119 ASN A N 1
ATOM 955 C CA . ASN A 1 119 ? 10.354 -6.047 -16.479 1.00 46.03 119 ASN A CA 1
ATOM 956 C C . ASN A 1 119 ? 11.723 -6.341 -15.839 1.00 46.03 119 ASN A C 1
ATOM 958 O O . ASN A 1 119 ? 12.689 -5.619 -16.086 1.00 46.03 119 ASN A O 1
ATOM 962 N N . LEU A 1 120 ? 11.778 -7.404 -15.026 1.00 38.47 120 LEU A N 1
ATOM 963 C CA . LEU A 1 120 ? 12.992 -8.106 -14.579 1.00 38.47 120 LEU A CA 1
ATOM 964 C C . LEU A 1 120 ? 12.771 -9.622 -14.633 1.00 38.47 120 LEU A C 1
ATOM 966 O O . LEU A 1 120 ? 11.770 -10.091 -14.045 1.00 38.47 120 LEU A O 1
#

Sequence (120 aa):
MPKALRKNNKKERDEVSTESVAILVTLPNTIDSIRNFPNNIKAYGYLECMLYVCLKKAEGYEEMYHDIKSMVANNDSEGLMTFHKKMMSYAKSERERTAMNTFIICMLHKSNKELGLYNL

Foldseek 3Di:
DDDDPPPPPVLVVLQDDPVVLVVLLVVQQDPVSVVCLLSHLNSLQVLLVVVCVVPVPPPCLVVLLVQLLVCVVVVPPVSLVVVLVVCCVPDPDPNSSSVSSSSSSSSNSVSCVVVVVNPD

Radius of gyration: 16.26 Å; chains: 1; bounding box: 28×54×41 Å

Organism: Clostridium botulinum (NCBI:txid1491)

Secondary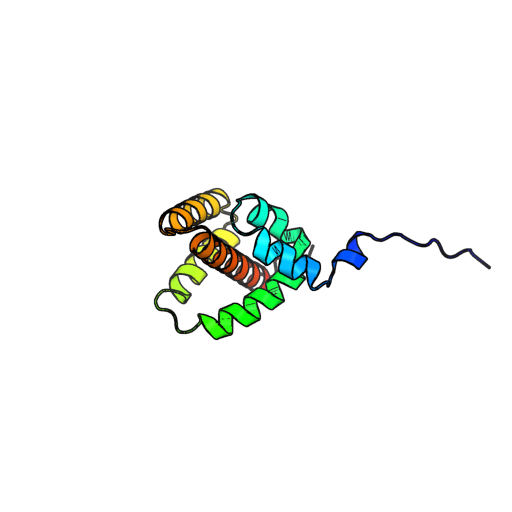 structure (DSSP, 8-state):
---------HHHHTTS-HHHHHHHHHSTTSHHHHHTGGGGHHHHHHHHHHHHHHHTTSTTHHHHHHHHHHHHHTT-HHHHHHHHHHHHHH--SHHHHHHHHHHHHHHHHHHHHHTTTT--